Protein AF-A0A2D4NUT7-F1 (afdb_monomer_lite)

Organism: Micrurus surinamensis (NCBI:txid129470)

pLDDT: mean 77.81, std 19.9, range [37.41, 97.44]

Sequence (128 aa):
EEEEDETPKRQTKRRAAKNVSYKEDDDFETDSDDLIEMTGEGAEEQQSNSETIEKVLEKRIGKKGAIGASTTVYSMEANGDPCADFDPEKEEGEVQYLVKWKGWSYIHSTWESEDSLQQQKVKGIKKL

Structure (mmCIF, N/CA/C/O backbone):
data_AF-A0A2D4NUT7-F1
#
_entry.id   AF-A0A2D4NUT7-F1
#
loop_
_atom_site.group_PDB
_atom_site.id
_atom_site.type_symbol
_atom_site.label_atom_id
_atom_site.label_alt_id
_atom_site.label_comp_id
_atom_site.label_asym_id
_atom_site.label_entity_id
_atom_site.label_seq_id
_atom_site.pdbx_PDB_ins_code
_atom_site.Cartn_x
_atom_site.Cartn_y
_atom_site.Cartn_z
_atom_site.occupancy
_atom_site.B_iso_or_equiv
_atom_site.auth_seq_id
_atom_site.auth_comp_id
_atom_site.auth_asym_id
_atom_site.auth_atom_id
_atom_site.pdbx_PDB_model_num
ATOM 1 N N . GLU A 1 1 ? -32.733 -41.550 -77.179 1.00 37.41 1 GLU A N 1
ATOM 2 C CA . GLU A 1 1 ? -32.144 -41.892 -75.871 1.00 37.41 1 GLU A CA 1
ATOM 3 C C . GLU A 1 1 ? -32.120 -40.603 -75.031 1.00 37.41 1 GLU A C 1
ATOM 5 O O . GLU A 1 1 ? -31.134 -39.879 -75.090 1.00 37.41 1 GLU A O 1
ATOM 10 N N . GLU A 1 2 ? -33.230 -40.087 -74.469 1.00 42.22 2 GLU A N 1
ATOM 11 C CA . GLU A 1 2 ? -34.384 -40.698 -73.733 1.00 42.22 2 GLU A CA 1
ATOM 12 C C . GLU A 1 2 ? -33.977 -41.140 -72.307 1.00 42.22 2 GLU A C 1
ATOM 14 O O . GLU A 1 2 ? -32.926 -41.763 -72.179 1.00 42.22 2 GLU A O 1
ATOM 19 N N . GLU A 1 3 ? -34.678 -40.843 -71.195 1.00 48.66 3 GLU A N 1
ATOM 20 C CA . GLU A 1 3 ? -35.947 -40.108 -70.881 1.00 48.66 3 GLU A CA 1
ATOM 21 C C . GLU A 1 3 ? -35.673 -39.110 -69.703 1.00 48.66 3 GLU A C 1
ATOM 23 O O . GLU A 1 3 ? -34.600 -39.182 -69.106 1.00 48.66 3 GLU A O 1
ATOM 28 N N . GLU A 1 4 ? -36.404 -38.021 -69.403 1.00 52.09 4 GLU A N 1
ATOM 29 C CA . GLU A 1 4 ? -37.810 -37.805 -68.950 1.00 52.09 4 GLU A CA 1
ATOM 30 C C . GLU A 1 4 ? -38.206 -38.500 -67.615 1.00 52.09 4 GLU A C 1
ATOM 32 O O . GLU A 1 4 ? -37.972 -39.695 -67.464 1.00 52.09 4 GLU A O 1
ATOM 37 N N . ASP A 1 5 ? -38.813 -37.853 -66.593 1.00 50.50 5 ASP A N 1
ATOM 38 C CA . ASP A 1 5 ? -39.069 -36.405 -66.326 1.00 50.50 5 ASP A CA 1
ATOM 39 C C . ASP A 1 5 ? -38.456 -35.928 -64.965 1.00 50.50 5 ASP A C 1
ATOM 41 O O . ASP A 1 5 ? -37.231 -35.880 -64.891 1.00 50.50 5 ASP A O 1
ATOM 45 N N . GLU A 1 6 ? -39.094 -35.553 -63.837 1.00 50.03 6 GLU A N 1
ATOM 46 C CA . GLU A 1 6 ? -40.495 -35.481 -63.356 1.00 50.03 6 GLU A CA 1
ATOM 47 C C . GLU A 1 6 ? -40.777 -34.124 -62.652 1.00 50.03 6 GLU A C 1
ATOM 49 O O . GLU A 1 6 ? -39.906 -33.268 -62.471 1.00 50.03 6 GLU A O 1
ATOM 54 N N . THR A 1 7 ? -42.032 -33.914 -62.264 1.00 47.78 7 THR A N 1
ATOM 55 C CA . THR A 1 7 ? -42.674 -32.644 -61.889 1.00 47.78 7 THR A CA 1
ATOM 56 C C . THR A 1 7 ? -42.709 -32.431 -60.339 1.00 47.78 7 THR A C 1
ATOM 58 O O . THR A 1 7 ? -42.110 -33.232 -59.623 1.00 47.78 7 THR A O 1
ATOM 61 N N . PRO A 1 8 ? -43.348 -31.384 -59.731 1.00 50.47 8 PRO A N 1
ATOM 62 C CA . PRO A 1 8 ? -44.190 -30.333 -60.308 1.00 50.47 8 PRO A CA 1
ATOM 63 C C . PRO A 1 8 ? -43.958 -28.860 -59.898 1.00 50.47 8 PRO A C 1
ATOM 65 O O . PRO A 1 8 ? -43.379 -28.481 -58.885 1.00 50.47 8 PRO A O 1
ATOM 68 N N . LYS A 1 9 ? -44.562 -28.008 -60.737 1.00 52.84 9 LYS A N 1
ATOM 69 C CA . LYS A 1 9 ? -44.695 -26.542 -60.658 1.00 52.84 9 LYS A CA 1
ATOM 70 C C . LYS A 1 9 ? -45.260 -26.038 -59.312 1.00 52.84 9 LYS A C 1
ATOM 72 O O . LYS A 1 9 ? -46.245 -26.604 -58.845 1.00 52.84 9 LYS A O 1
ATOM 77 N N . ARG A 1 10 ? -44.862 -24.821 -58.874 1.00 50.06 10 ARG A N 1
ATOM 78 C CA . ARG A 1 10 ? -45.813 -23.677 -58.717 1.00 50.06 10 ARG A CA 1
ATOM 79 C C . ARG A 1 10 ? -45.215 -22.283 -58.412 1.00 50.06 10 ARG A C 1
ATOM 81 O O . ARG A 1 10 ? -44.664 -22.026 -57.354 1.00 50.06 10 ARG A O 1
ATOM 88 N N . GLN A 1 11 ? -45.585 -21.347 -59.293 1.00 49.16 11 GLN A N 1
ATOM 89 C CA . GLN A 1 11 ? -46.176 -20.029 -58.988 1.00 49.16 11 GLN A CA 1
ATOM 90 C C . GLN A 1 11 ? -45.319 -18.929 -58.312 1.00 49.16 11 GLN A C 1
ATOM 92 O O . GLN A 1 11 ? -45.265 -18.781 -57.095 1.00 49.16 11 GLN A O 1
ATOM 97 N N . THR A 1 12 ? -44.798 -18.025 -59.146 1.00 50.47 12 THR A N 1
ATOM 98 C CA . THR A 1 12 ? -44.225 -16.725 -58.760 1.00 50.47 12 THR A CA 1
ATOM 99 C C . THR A 1 12 ? -45.264 -15.761 -58.165 1.00 50.47 12 THR A C 1
ATOM 101 O O . THR A 1 12 ? -46.401 -15.687 -58.635 1.00 50.47 12 THR A O 1
ATOM 104 N N . LYS A 1 13 ? -44.857 -14.931 -57.188 1.00 56.06 13 LYS A N 1
ATOM 105 C CA . LYS A 1 13 ? -45.571 -13.696 -56.799 1.0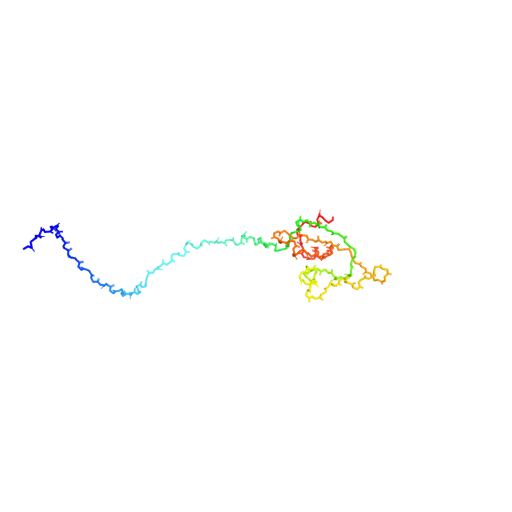0 56.06 13 LYS A CA 1
ATOM 106 C C . LYS A 1 13 ? -44.591 -12.568 -56.462 1.00 56.06 13 LYS A C 1
ATOM 108 O O . LYS A 1 13 ? -43.927 -12.598 -55.433 1.00 56.06 13 LYS A O 1
ATOM 113 N N . ARG A 1 14 ? -44.536 -11.546 -57.325 1.00 57.94 14 ARG A N 1
ATOM 114 C CA . ARG A 1 14 ? -43.838 -10.274 -57.061 1.00 57.94 14 ARG A CA 1
ATOM 115 C C . ARG A 1 14 ? -44.523 -9.516 -55.917 1.00 57.94 14 ARG A C 1
ATOM 117 O O . ARG A 1 14 ? -45.753 -9.486 -55.871 1.00 57.94 14 ARG A O 1
ATOM 124 N N . ARG A 1 15 ? -43.754 -8.780 -55.111 1.00 56.72 15 ARG A N 1
ATOM 125 C CA . ARG A 1 15 ? -44.207 -7.547 -54.441 1.00 56.72 15 ARG A CA 1
ATOM 126 C C . ARG A 1 15 ? -43.116 -6.485 -54.588 1.00 56.72 15 ARG A C 1
ATOM 128 O O . ARG A 1 15 ? -41.938 -6.810 -54.501 1.00 56.72 15 ARG A O 1
ATOM 135 N N . ALA A 1 16 ? -43.517 -5.260 -54.916 1.00 54.66 16 ALA A N 1
ATOM 136 C CA . ALA A 1 16 ? -42.599 -4.151 -55.165 1.00 54.66 16 ALA A CA 1
ATOM 137 C C . ALA A 1 16 ? -42.138 -3.504 -53.850 1.00 54.66 16 ALA A C 1
ATOM 139 O O . ALA A 1 16 ? -42.834 -3.597 -52.837 1.00 54.66 16 ALA A O 1
ATOM 140 N N . ALA A 1 17 ? -40.993 -2.820 -53.883 1.00 53.00 17 ALA A N 1
ATOM 141 C CA . ALA A 1 17 ? -40.562 -1.968 -52.781 1.00 53.00 17 ALA A CA 1
ATOM 142 C C . ALA A 1 17 ? -41.583 -0.838 -52.557 1.00 53.00 17 ALA A C 1
ATOM 144 O O . ALA A 1 17 ? -42.044 -0.211 -53.512 1.00 53.00 17 ALA A O 1
ATOM 145 N N . LYS A 1 18 ? -41.940 -0.587 -51.294 1.00 56.00 18 LYS A N 1
ATOM 146 C CA . LYS A 1 18 ? -42.791 0.537 -50.892 1.00 56.00 18 LYS A CA 1
ATOM 147 C C . LYS A 1 18 ? -41.900 1.612 -50.280 1.00 56.00 18 LYS A C 1
ATOM 149 O O . LYS A 1 18 ? -41.418 1.435 -49.166 1.00 56.00 18 LYS A O 1
ATOM 154 N N . ASN A 1 19 ? -41.705 2.717 -50.996 1.00 56.91 19 ASN A N 1
ATOM 155 C CA . ASN A 1 19 ? -40.996 3.876 -50.460 1.00 56.91 19 ASN A CA 1
ATOM 156 C C . ASN A 1 19 ? -41.756 4.405 -49.232 1.00 56.91 19 ASN A C 1
ATOM 158 O O . ASN A 1 19 ? -42.968 4.624 -49.298 1.00 56.91 19 ASN A O 1
ATOM 162 N N . VAL A 1 20 ? -41.047 4.603 -48.122 1.00 63.97 20 VAL A N 1
ATOM 163 C CA . VAL A 1 20 ? -41.599 5.227 -46.915 1.00 63.97 20 VAL A CA 1
ATOM 164 C C . VAL A 1 20 ? -41.347 6.726 -47.013 1.00 63.97 20 VAL A C 1
ATOM 166 O O . VAL A 1 20 ? -40.202 7.162 -47.061 1.00 63.97 20 VAL A O 1
ATOM 169 N N . SER A 1 21 ? -42.424 7.506 -47.066 1.00 63.81 21 SER A N 1
ATOM 170 C CA . SER A 1 21 ? -42.383 8.952 -46.858 1.00 63.81 21 SER A CA 1
ATOM 171 C C . SER A 1 21 ? -42.854 9.201 -45.439 1.00 63.81 21 SER A C 1
ATOM 173 O O . SER A 1 21 ? -44.011 8.917 -45.131 1.00 63.81 21 SER A O 1
ATOM 175 N N . TYR A 1 22 ? -41.981 9.747 -44.602 1.00 53.66 22 TYR A N 1
ATOM 176 C CA . TYR A 1 22 ? -42.415 10.351 -43.352 1.00 53.66 22 TYR A CA 1
ATOM 177 C C . TYR A 1 22 ? -43.186 11.631 -43.689 1.00 53.66 22 TYR A C 1
ATOM 179 O O . TYR A 1 22 ? -42.750 12.431 -44.519 1.00 53.66 22 TYR A O 1
ATOM 187 N N . LYS A 1 23 ? -44.372 1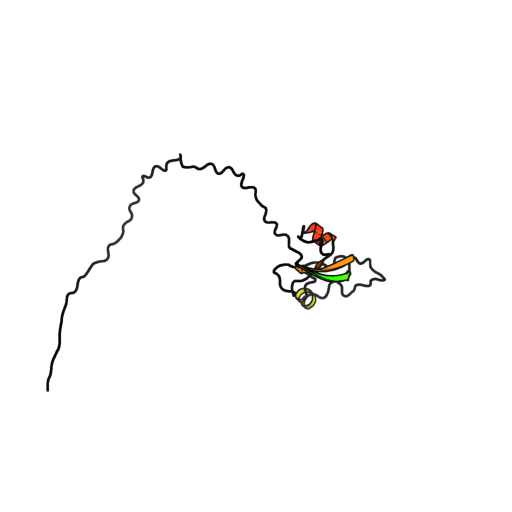1.767 -43.102 1.00 57.88 23 LYS A N 1
ATOM 188 C CA . LYS A 1 23 ? -44.894 13.063 -42.686 1.00 57.88 23 LYS A CA 1
ATOM 189 C C . LYS A 1 23 ? -44.730 13.096 -41.179 1.00 57.88 23 LYS A C 1
ATOM 191 O O . LYS A 1 23 ? -45.005 12.095 -40.520 1.00 57.88 23 LYS A O 1
ATOM 196 N N . GLU A 1 24 ? -44.240 14.214 -40.683 1.00 57.28 24 GLU A N 1
ATOM 197 C CA . GLU A 1 24 ? -44.383 14.578 -39.285 1.00 57.28 24 GLU A CA 1
ATOM 198 C C . GLU A 1 24 ? -45.758 15.243 -39.191 1.00 57.28 24 GLU A C 1
ATOM 200 O O . GLU A 1 24 ? -45.952 16.347 -39.698 1.00 57.28 24 GLU A O 1
ATOM 205 N N . ASP A 1 25 ? -46.731 14.505 -38.661 1.00 56.91 25 ASP A N 1
ATOM 206 C CA . ASP A 1 25 ? -48.015 15.053 -38.234 1.00 56.91 25 ASP A CA 1
ATOM 207 C C . ASP A 1 25 ? -47.874 15.319 -36.726 1.00 56.91 25 ASP A C 1
ATOM 209 O O . ASP A 1 25 ? -47.720 14.393 -35.928 1.00 56.91 25 ASP A O 1
ATOM 213 N N . ASP A 1 26 ? -47.799 16.605 -36.387 1.00 58.44 26 ASP A N 1
ATOM 214 C CA . ASP A 1 26 ? -47.426 17.148 -35.079 1.00 58.44 26 ASP A CA 1
ATOM 215 C C . ASP A 1 26 ? -48.666 17.290 -34.187 1.00 58.44 26 ASP A C 1
ATOM 217 O O . ASP A 1 26 ? -49.377 18.288 -34.276 1.00 58.44 26 ASP A O 1
ATOM 221 N N . ASP A 1 27 ? -48.959 16.267 -33.377 1.00 58.62 27 ASP A N 1
ATOM 222 C CA . ASP A 1 27 ? -49.884 16.387 -32.241 1.00 58.62 27 ASP A CA 1
ATOM 223 C C . ASP A 1 27 ? -49.670 15.244 -31.224 1.00 58.62 27 ASP A C 1
ATOM 225 O O . ASP A 1 27 ? -50.132 14.112 -31.404 1.00 58.62 27 ASP A O 1
ATOM 229 N N . PHE A 1 28 ? -48.930 15.521 -30.147 1.00 51.97 28 PHE A N 1
ATOM 230 C CA . PHE A 1 28 ? -48.899 14.669 -28.955 1.00 51.97 28 PHE A CA 1
ATOM 231 C C . PHE A 1 28 ? -48.864 15.549 -27.704 1.00 51.97 28 PHE A C 1
ATOM 233 O O . PHE A 1 28 ? -47.795 15.861 -27.168 1.00 51.97 28 PHE A O 1
ATOM 240 N N . GLU A 1 29 ? -50.055 15.954 -27.251 1.00 59.62 29 GLU A N 1
ATOM 241 C CA . GLU A 1 29 ? -50.272 16.545 -25.928 1.00 59.62 29 GLU A CA 1
ATOM 242 C C . GLU A 1 29 ? -49.661 15.619 -24.865 1.00 59.62 29 GLU A C 1
ATOM 244 O O . GLU A 1 29 ? -50.220 14.587 -24.495 1.00 59.62 29 GLU A O 1
ATOM 249 N N . THR A 1 30 ? -48.452 15.962 -24.422 1.00 59.22 30 THR A N 1
ATOM 250 C CA . THR A 1 30 ? -47.712 15.173 -23.440 1.00 59.22 30 THR A CA 1
ATOM 251 C C . THR A 1 30 ? -48.228 15.569 -22.068 1.00 59.22 30 THR A C 1
ATOM 253 O O . THR A 1 30 ? -47.864 16.629 -21.560 1.00 59.22 30 THR A O 1
ATOM 256 N N . ASP A 1 31 ? -49.116 14.744 -21.515 1.00 50.50 31 ASP A N 1
ATOM 257 C CA . ASP A 1 31 ? -49.743 14.984 -20.218 1.00 50.50 31 ASP A CA 1
ATOM 258 C C . ASP A 1 31 ? -48.675 15.197 -19.134 1.00 50.50 31 ASP A C 1
ATOM 260 O O . ASP A 1 31 ? -47.835 14.332 -18.872 1.00 50.50 31 ASP A O 1
ATOM 264 N N . SER A 1 32 ? -48.680 16.387 -18.535 1.00 58.34 32 SER A N 1
ATOM 265 C CA . SER A 1 32 ? -47.684 16.799 -17.548 1.00 58.34 32 SER A CA 1
ATOM 266 C C . SER A 1 32 ? -47.932 16.224 -16.149 1.00 58.34 32 SER A C 1
ATOM 268 O O . SER A 1 32 ? -47.103 16.445 -15.269 1.00 58.34 32 SER A O 1
ATOM 270 N N . ASP A 1 33 ? -49.044 15.513 -15.930 1.00 61.34 33 ASP A N 1
ATOM 271 C CA . ASP A 1 33 ? -49.410 14.947 -14.621 1.00 61.34 33 ASP A CA 1
ATOM 272 C C . ASP A 1 33 ? -48.601 13.677 -14.261 1.00 61.34 33 ASP A C 1
ATOM 274 O O . ASP A 1 33 ? -48.484 13.336 -13.087 1.00 61.34 33 ASP A O 1
ATOM 278 N N . ASP A 1 34 ? -47.948 13.019 -15.236 1.00 58.66 34 ASP A N 1
ATOM 279 C CA . ASP A 1 34 ? -47.023 11.883 -15.004 1.00 58.66 34 ASP A CA 1
ATOM 280 C C . ASP A 1 34 ? -45.567 12.337 -14.728 1.00 58.66 34 ASP A C 1
ATOM 282 O O . ASP A 1 34 ? -44.608 11.562 -14.807 1.00 58.66 34 ASP A O 1
ATOM 286 N N . LEU A 1 35 ? -45.366 13.618 -14.386 1.00 57.06 35 LEU A N 1
ATOM 287 C CA . LEU A 1 35 ? -44.086 14.129 -13.893 1.00 57.06 35 LEU A CA 1
ATOM 288 C C . LEU A 1 35 ? -43.875 13.697 -12.434 1.00 57.06 35 LEU A C 1
ATOM 290 O O . LEU A 1 35 ? -44.087 14.467 -11.498 1.00 57.06 35 LEU A O 1
ATOM 294 N N . ILE A 1 36 ? -43.422 12.456 -12.244 1.00 58.84 36 ILE A N 1
ATOM 295 C CA . ILE A 1 36 ? -43.026 11.935 -10.930 1.00 58.84 36 ILE A CA 1
ATOM 296 C C . ILE A 1 36 ? -41.999 12.884 -10.295 1.00 58.84 36 ILE A C 1
ATOM 298 O O . ILE A 1 36 ? -40.868 13.001 -10.778 1.00 58.84 36 ILE A O 1
ATOM 302 N N . GLU A 1 37 ? -42.362 13.511 -9.170 1.00 53.59 37 GLU A N 1
ATOM 303 C CA . GLU A 1 37 ? -41.404 14.194 -8.301 1.00 53.59 37 GLU A CA 1
ATOM 304 C C . GLU A 1 37 ? -40.412 13.165 -7.748 1.00 53.59 37 GLU A C 1
ATOM 306 O O . GLU A 1 37 ? -40.625 12.546 -6.703 1.00 53.59 37 GLU A O 1
ATOM 311 N N . MET A 1 38 ? -39.291 12.988 -8.451 1.00 48.34 38 MET A N 1
ATOM 312 C CA . MET A 1 38 ? -38.113 12.334 -7.901 1.00 48.34 38 MET A CA 1
ATOM 313 C C . MET A 1 38 ? -37.533 13.246 -6.818 1.00 48.34 38 MET A C 1
ATOM 315 O O . MET A 1 38 ? -36.606 14.022 -7.052 1.00 48.34 38 MET A O 1
ATOM 319 N N . THR A 1 39 ? -38.098 13.147 -5.615 1.00 48.47 39 THR A N 1
ATOM 320 C CA . THR A 1 39 ? -37.505 13.690 -4.399 1.00 48.47 39 THR A CA 1
ATOM 321 C C . THR A 1 39 ? -36.093 13.127 -4.284 1.00 48.47 39 THR A C 1
ATOM 323 O O . THR A 1 39 ? -35.882 11.937 -4.053 1.00 48.47 39 THR A O 1
ATOM 326 N N . GLY A 1 40 ? -35.107 13.999 -4.514 1.00 49.69 40 GLY A N 1
ATOM 327 C CA . GLY A 1 40 ? -33.682 13.678 -4.623 1.00 49.69 40 GLY A CA 1
ATOM 328 C C . GLY A 1 40 ? -33.017 13.257 -3.311 1.00 49.69 40 GLY A C 1
ATOM 329 O O . GLY A 1 40 ? -31.849 13.556 -3.099 1.00 49.69 40 GLY A O 1
ATOM 330 N N . GLU A 1 41 ? -33.741 12.557 -2.437 1.00 49.44 41 GLU A N 1
ATOM 331 C CA . GLU A 1 41 ? -33.212 11.868 -1.256 1.00 49.44 41 GLU A CA 1
ATOM 332 C C . GLU A 1 41 ? -32.666 10.469 -1.606 1.00 49.44 41 GLU A C 1
ATOM 334 O O . GLU A 1 41 ? -32.353 9.654 -0.738 1.00 49.44 41 GLU A O 1
ATOM 339 N N . GLY A 1 42 ? -32.433 10.228 -2.901 1.00 40.84 42 GLY A N 1
ATOM 340 C CA . GLY A 1 42 ? -31.291 9.439 -3.344 1.00 40.84 42 GLY A CA 1
ATOM 341 C C . GLY A 1 42 ? -30.006 10.124 -2.888 1.00 40.84 42 GLY A C 1
ATOM 342 O O . GLY A 1 42 ? -29.335 10.779 -3.682 1.00 40.84 42 GLY A O 1
ATOM 343 N N . ALA A 1 43 ? -29.689 9.985 -1.599 1.00 48.03 43 ALA A N 1
ATOM 344 C CA . ALA A 1 43 ? -28.405 10.377 -1.057 1.00 48.03 43 ALA A CA 1
ATOM 345 C C . ALA A 1 43 ? -27.327 9.745 -1.937 1.00 48.03 43 ALA A C 1
ATOM 347 O O . ALA A 1 43 ? -27.334 8.529 -2.145 1.00 48.03 43 ALA A O 1
ATOM 348 N N . GLU A 1 44 ? -26.416 10.565 -2.460 1.00 45.91 44 GLU A N 1
ATOM 349 C CA . GLU A 1 44 ? -25.232 10.046 -3.121 1.00 45.91 44 GLU A CA 1
ATOM 350 C C . GLU A 1 44 ? -24.449 9.240 -2.080 1.00 45.91 44 GLU A C 1
ATOM 352 O O . GLU A 1 44 ? -23.650 9.783 -1.311 1.00 45.91 44 GLU A O 1
ATOM 357 N N . GLU A 1 45 ? -24.653 7.919 -2.071 1.00 49.50 45 GLU A N 1
ATOM 358 C CA . GLU A 1 45 ? -23.615 6.987 -1.671 1.00 49.50 45 GLU A CA 1
ATOM 359 C C . GLU A 1 45 ? -22.450 7.244 -2.620 1.00 49.50 45 GLU A C 1
ATOM 361 O O . GLU A 1 45 ? -22.310 6.608 -3.666 1.00 49.50 45 GLU A O 1
ATOM 366 N N . GLN A 1 46 ? -21.621 8.223 -2.250 1.00 49.97 46 GLN A N 1
ATOM 367 C CA . GLN A 1 46 ? -20.308 8.438 -2.814 1.00 49.97 46 GLN A CA 1
ATOM 368 C C . GLN A 1 46 ? -19.605 7.096 -2.685 1.00 49.97 46 GLN A C 1
ATOM 370 O O . GLN A 1 46 ? -19.143 6.738 -1.595 1.00 49.97 46 GLN A O 1
ATOM 375 N N . GLN A 1 47 ? -19.598 6.325 -3.778 1.00 48.22 47 GLN A N 1
ATOM 376 C CA . GLN A 1 47 ? -18.981 5.011 -3.841 1.00 48.22 47 GLN A CA 1
ATOM 377 C C . GLN A 1 47 ? -17.494 5.241 -3.669 1.00 48.22 47 GLN A C 1
ATOM 379 O O . GLN A 1 47 ? -16.763 5.477 -4.628 1.00 48.22 47 GLN A O 1
ATOM 384 N N . SER A 1 48 ? -17.090 5.279 -2.400 1.00 52.19 48 SER A N 1
ATOM 385 C CA . SER A 1 48 ? -15.794 5.764 -1.971 1.00 52.19 48 SER A CA 1
ATOM 386 C C . SER A 1 48 ? -14.763 4.885 -2.643 1.00 52.19 48 SER A C 1
ATOM 388 O O . SER A 1 48 ? -14.563 3.739 -2.249 1.00 52.19 48 SER A O 1
ATOM 390 N N . ASN A 1 49 ? -14.146 5.411 -3.697 1.00 62.84 49 ASN A N 1
ATOM 391 C CA . ASN A 1 49 ? -13.236 4.642 -4.534 1.00 62.84 49 ASN A CA 1
ATOM 392 C C . ASN A 1 49 ? -11.928 4.323 -3.792 1.00 62.84 49 ASN A C 1
ATOM 394 O O . ASN A 1 49 ? -11.088 3.620 -4.332 1.00 62.84 49 ASN A O 1
ATOM 398 N N . SER A 1 50 ? -11.811 4.778 -2.532 1.00 79.94 50 SER A N 1
ATOM 399 C CA . SER A 1 50 ? -10.731 4.427 -1.628 1.00 79.94 50 SER A CA 1
ATOM 400 C C . SER A 1 50 ? -10.529 2.920 -1.566 1.00 79.94 50 SER A C 1
ATOM 402 O O . SER A 1 50 ? -11.437 2.117 -1.291 1.00 79.94 50 SER A O 1
ATOM 404 N N . GLU A 1 51 ? -9.285 2.573 -1.844 1.00 92.69 51 GLU A N 1
ATOM 405 C CA . GLU A 1 51 ? -8.775 1.236 -1.990 1.00 92.69 51 GLU A CA 1
ATOM 406 C C . GLU A 1 51 ? -8.981 0.446 -0.694 1.00 92.69 51 GLU A C 1
ATOM 408 O O . GLU A 1 51 ? -9.225 0.974 0.395 1.00 92.69 51 GLU A O 1
ATOM 413 N N . THR A 1 52 ? -8.938 -0.878 -0.800 1.00 94.56 52 THR A N 1
ATOM 414 C CA . THR A 1 52 ? -9.129 -1.760 0.353 1.00 94.56 52 THR A CA 1
ATOM 415 C C . THR A 1 52 ? -7.889 -2.612 0.549 1.00 94.56 52 THR A C 1
ATOM 417 O O . THR A 1 52 ? -7.481 -3.327 -0.365 1.00 94.56 52 THR A O 1
ATOM 420 N N . ILE A 1 53 ? -7.330 -2.587 1.758 1.00 95.94 53 ILE A N 1
ATOM 421 C CA . ILE A 1 53 ? -6.249 -3.480 2.172 1.00 95.94 53 ILE A CA 1
ATOM 422 C C . ILE A 1 53 ? -6.806 -4.908 2.168 1.00 95.94 53 ILE A C 1
ATOM 424 O O . ILE A 1 53 ? -7.674 -5.261 2.974 1.00 95.94 53 ILE A O 1
ATOM 428 N N . GLU A 1 54 ? -6.322 -5.755 1.263 1.00 95.69 54 GLU A N 1
ATOM 429 C CA . GLU A 1 54 ? -6.636 -7.185 1.253 1.00 95.69 54 GLU A CA 1
ATOM 430 C C . GLU A 1 54 ? -5.858 -7.867 2.379 1.00 95.69 54 GLU A C 1
ATOM 432 O O . GLU A 1 54 ? -6.456 -8.496 3.259 1.00 95.69 54 GLU A O 1
ATOM 437 N N . LYS A 1 55 ? -4.539 -7.647 2.393 1.00 95.56 55 LYS A N 1
ATOM 438 C CA . LYS A 1 55 ? -3.575 -8.212 3.337 1.00 95.56 55 LYS A CA 1
ATOM 439 C C . LYS A 1 55 ? -2.332 -7.309 3.417 1.00 95.56 55 LYS A C 1
ATOM 441 O O . LYS A 1 55 ? -1.950 -6.710 2.417 1.00 95.56 55 LYS A O 1
ATOM 446 N N . VAL A 1 56 ? -1.676 -7.256 4.574 1.00 96.75 56 VAL A N 1
ATOM 447 C CA . VAL A 1 56 ? -0.296 -6.753 4.694 1.00 96.75 56 VAL A CA 1
ATOM 448 C C . VAL A 1 56 ? 0.664 -7.918 4.450 1.00 96.75 56 VAL A C 1
ATOM 450 O O . VAL A 1 56 ? 0.510 -8.987 5.047 1.00 96.75 56 VAL A O 1
ATOM 453 N N . LEU A 1 57 ? 1.607 -7.747 3.525 1.00 96.00 57 LEU A N 1
ATOM 454 C CA . LEU A 1 57 ? 2.569 -8.786 3.148 1.00 96.00 57 LEU A CA 1
ATOM 455 C C . LEU A 1 57 ? 3.829 -8.740 4.014 1.00 96.00 57 LEU A C 1
ATOM 457 O O . LEU A 1 57 ? 4.299 -9.785 4.452 1.00 96.00 57 LEU A O 1
ATOM 461 N N . GLU A 1 58 ? 4.343 -7.536 4.263 1.00 96.19 58 GLU A N 1
ATOM 462 C CA . GLU A 1 58 ? 5.623 -7.287 4.927 1.00 96.19 58 GLU A CA 1
ATOM 463 C C . GLU A 1 58 ? 5.617 -5.903 5.606 1.00 96.19 58 GLU A C 1
ATOM 465 O O . GLU A 1 58 ? 4.740 -5.077 5.341 1.00 96.19 58 GLU A O 1
ATOM 470 N N . LYS A 1 59 ? 6.585 -5.651 6.493 1.00 95.31 59 LYS A N 1
ATOM 471 C CA . LYS A 1 59 ? 6.765 -4.396 7.233 1.00 95.31 59 LYS A CA 1
ATOM 472 C C . LYS A 1 59 ? 8.254 -4.048 7.298 1.00 95.31 59 LYS A C 1
ATOM 474 O O . LYS A 1 59 ? 9.043 -4.888 7.724 1.00 95.31 59 LYS A O 1
ATOM 479 N N . ARG A 1 60 ? 8.626 -2.822 6.920 1.00 93.62 60 ARG A N 1
ATOM 480 C CA . ARG A 1 60 ? 10.006 -2.302 6.965 1.00 93.62 60 ARG A CA 1
ATOM 481 C C . ARG A 1 60 ? 10.066 -0.933 7.645 1.00 93.62 60 ARG A C 1
ATOM 483 O O . ARG A 1 60 ? 9.040 -0.289 7.863 1.00 93.62 60 ARG A O 1
ATOM 490 N N . ILE A 1 61 ? 11.278 -0.482 7.949 1.00 93.75 61 ILE A N 1
ATOM 491 C CA . ILE A 1 61 ? 11.577 0.946 8.109 1.00 93.75 61 ILE A CA 1
ATOM 492 C C . ILE A 1 61 ? 12.262 1.371 6.809 1.00 93.75 61 ILE A C 1
ATOM 494 O O . ILE A 1 61 ? 13.179 0.683 6.364 1.00 93.75 61 ILE A O 1
ATOM 498 N N . GLY A 1 62 ? 11.781 2.439 6.178 1.00 93.00 62 GLY A N 1
ATOM 499 C CA . GLY A 1 62 ? 12.271 2.905 4.878 1.00 93.00 62 GLY A CA 1
ATOM 500 C C . GLY A 1 62 ? 12.417 4.422 4.817 1.00 93.00 62 GLY A C 1
ATOM 501 O O . GLY A 1 62 ? 11.988 5.131 5.730 1.00 93.00 62 GLY A O 1
ATOM 502 N N . LYS A 1 63 ? 13.015 4.927 3.732 1.00 93.50 63 LYS A N 1
ATOM 503 C CA . LYS A 1 63 ? 13.195 6.368 3.506 1.00 93.50 63 LYS A CA 1
ATOM 504 C C . LYS A 1 63 ? 11.841 7.079 3.516 1.00 93.50 63 LYS A C 1
ATOM 506 O O . LYS A 1 63 ? 10.927 6.664 2.808 1.00 93.50 63 LYS A O 1
ATOM 511 N N . LYS A 1 64 ? 11.727 8.168 4.274 1.00 91.69 64 LYS A N 1
ATOM 512 C CA . LYS A 1 64 ? 10.497 8.962 4.386 1.00 91.69 64 LYS A CA 1
ATOM 513 C C . LYS A 1 64 ? 10.028 9.457 3.010 1.00 91.69 64 LYS A C 1
ATOM 515 O O . LYS A 1 64 ? 10.765 10.169 2.330 1.00 91.69 64 LYS A O 1
ATOM 520 N N . GLY A 1 65 ? 8.823 9.066 2.597 1.00 90.06 65 GLY A N 1
ATOM 521 C CA . GLY A 1 65 ? 8.268 9.353 1.270 1.00 90.06 65 GLY A CA 1
ATOM 522 C C . GLY A 1 65 ? 8.577 8.308 0.187 1.00 90.06 65 GLY A C 1
ATOM 523 O O . GLY A 1 65 ? 8.076 8.443 -0.928 1.00 90.06 65 GLY A O 1
ATOM 524 N N . ALA A 1 66 ? 9.339 7.246 0.480 1.00 93.44 66 ALA A N 1
ATOM 525 C CA . ALA A 1 66 ? 9.518 6.097 -0.416 1.00 93.44 66 ALA A CA 1
ATOM 526 C C . ALA A 1 66 ? 8.321 5.129 -0.311 1.00 93.44 66 ALA A C 1
ATOM 528 O O . ALA A 1 66 ? 8.473 3.972 0.090 1.00 93.44 66 ALA A O 1
ATOM 529 N N . ILE A 1 67 ? 7.137 5.649 -0.648 1.00 95.12 67 ILE A N 1
ATOM 530 C CA . ILE A 1 67 ? 5.816 5.008 -0.572 1.00 95.12 67 ILE A CA 1
ATOM 531 C C . ILE A 1 67 ? 4.985 5.286 -1.839 1.00 95.12 67 ILE A C 1
ATOM 533 O O . ILE A 1 67 ? 5.349 6.131 -2.659 1.00 95.12 67 ILE A O 1
ATOM 537 N N . GLY A 1 68 ? 3.849 4.605 -1.997 1.00 94.81 68 GLY A N 1
ATOM 538 C CA . GLY A 1 68 ? 2.922 4.819 -3.110 1.00 94.81 68 GLY A CA 1
ATOM 539 C C . GLY A 1 68 ? 3.335 4.111 -4.402 1.00 94.81 68 GLY A C 1
ATOM 540 O O . GLY A 1 68 ? 4.199 3.233 -4.414 1.00 94.81 68 GLY A O 1
ATOM 541 N N . ALA A 1 69 ? 2.714 4.489 -5.524 1.00 94.56 69 ALA A N 1
ATOM 542 C CA . ALA A 1 69 ? 2.824 3.783 -6.809 1.00 94.56 69 ALA A CA 1
ATOM 543 C C . ALA A 1 69 ? 4.262 3.622 -7.356 1.00 94.56 69 ALA A C 1
ATOM 545 O O . ALA A 1 69 ? 4.548 2.632 -8.032 1.00 94.56 69 ALA A O 1
ATOM 546 N N . SER A 1 70 ? 5.177 4.539 -7.023 1.00 94.62 70 SER A N 1
ATOM 547 C CA . SER A 1 70 ? 6.614 4.456 -7.344 1.00 94.62 70 SER A CA 1
ATOM 548 C C . SER A 1 70 ? 7.304 3.224 -6.746 1.00 94.62 70 SER A C 1
ATOM 550 O O . SER A 1 70 ? 8.340 2.798 -7.246 1.00 94.62 70 SER A O 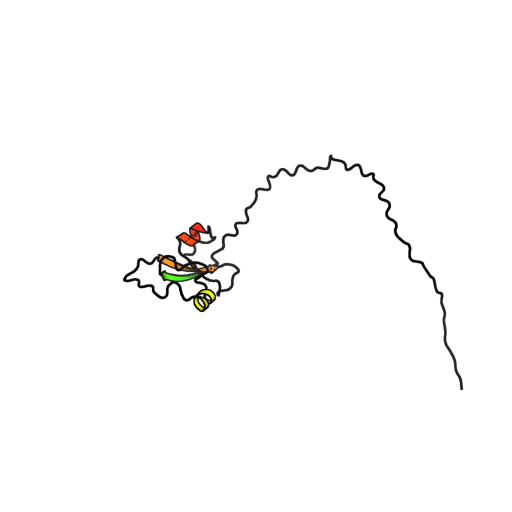1
ATOM 552 N N . THR A 1 71 ? 6.719 2.632 -5.703 1.00 95.81 71 THR A N 1
ATOM 553 C CA . THR A 1 71 ? 7.220 1.438 -5.008 1.00 95.81 71 THR A CA 1
ATOM 554 C C . THR A 1 71 ? 6.618 0.125 -5.514 1.00 95.81 71 THR A C 1
ATOM 556 O O . THR A 1 71 ? 6.859 -0.930 -4.930 1.00 95.81 71 THR A O 1
ATOM 559 N N . THR A 1 72 ? 5.842 0.155 -6.601 1.00 96.12 72 THR A N 1
ATOM 560 C CA . THR A 1 72 ? 5.480 -1.077 -7.319 1.00 96.12 72 THR A CA 1
ATOM 561 C C . THR A 1 72 ? 6.709 -1.669 -8.011 1.00 96.12 72 THR A C 1
ATOM 563 O O . THR A 1 72 ? 7.619 -0.939 -8.407 1.00 96.12 72 THR A O 1
ATOM 566 N N . VAL A 1 73 ? 6.741 -2.995 -8.185 1.00 94.25 73 VAL A N 1
ATOM 567 C CA . VAL A 1 73 ? 7.918 -3.712 -8.722 1.00 94.25 73 VAL A CA 1
ATOM 568 C C . VAL A 1 73 ? 8.353 -3.146 -10.078 1.00 94.25 73 VAL A C 1
ATOM 570 O O . VAL A 1 73 ? 9.515 -2.795 -10.250 1.00 94.25 73 VAL A O 1
ATOM 573 N N . TYR A 1 74 ? 7.405 -2.948 -10.997 1.00 94.56 74 TYR A N 1
ATOM 574 C CA . TYR A 1 74 ? 7.679 -2.411 -12.333 1.00 94.56 74 TYR A CA 1
ATOM 575 C C . TYR A 1 74 ? 8.131 -0.941 -12.325 1.00 94.56 74 TYR A C 1
ATOM 577 O O . TYR A 1 74 ? 8.865 -0.527 -13.221 1.00 94.56 74 TYR A O 1
ATOM 585 N N . SER A 1 75 ? 7.737 -0.144 -11.324 1.00 94.75 75 SER A N 1
ATOM 586 C CA . SER A 1 75 ? 8.281 1.207 -11.142 1.00 94.75 75 SER A CA 1
ATOM 587 C C . SER A 1 75 ? 9.703 1.170 -10.587 1.00 94.75 75 SER A C 1
ATOM 589 O O . SER A 1 75 ? 10.546 1.903 -11.095 1.00 94.75 75 SER A O 1
ATOM 591 N N . MET A 1 76 ? 10.024 0.279 -9.642 1.00 93.00 76 MET A N 1
ATOM 592 C CA . MET A 1 76 ? 11.413 0.108 -9.192 1.00 93.00 76 MET A CA 1
ATOM 593 C C . MET A 1 76 ? 12.329 -0.400 -10.317 1.00 93.00 76 MET A C 1
ATOM 595 O O . MET A 1 76 ? 13.460 0.061 -10.443 1.00 93.00 76 MET A O 1
ATOM 599 N N . GLU A 1 77 ? 11.845 -1.305 -11.172 1.00 92.88 77 GLU A N 1
ATOM 600 C CA . GLU A 1 77 ? 12.589 -1.811 -12.336 1.00 92.88 77 GLU A CA 1
ATOM 601 C C . GLU A 1 77 ? 12.840 -0.728 -13.404 1.00 92.88 77 GLU A C 1
ATOM 603 O O . GLU A 1 77 ? 13.877 -0.752 -14.067 1.00 92.88 77 GLU A O 1
ATOM 608 N N . ALA A 1 78 ? 11.921 0.232 -13.569 1.00 94.31 78 ALA A N 1
ATOM 609 C CA . ALA A 1 78 ? 12.023 1.300 -14.568 1.00 94.31 78 ALA A CA 1
ATOM 610 C C . ALA A 1 78 ? 12.707 2.586 -14.061 1.00 94.31 78 ALA A C 1
ATOM 612 O O . ALA A 1 78 ? 13.294 3.321 -14.858 1.00 94.31 78 ALA A O 1
ATOM 613 N N . ASN A 1 79 ? 12.615 2.883 -12.760 1.00 93.38 79 ASN A N 1
ATOM 614 C CA . ASN A 1 79 ? 13.040 4.154 -12.160 1.00 93.38 79 ASN A CA 1
ATOM 615 C C . ASN A 1 79 ? 14.071 4.009 -11.021 1.00 93.38 79 ASN A C 1
ATOM 617 O O . ASN A 1 79 ? 14.640 5.021 -10.614 1.00 93.38 79 ASN A O 1
ATOM 621 N N . GLY A 1 80 ? 14.330 2.791 -10.534 1.00 91.75 80 GLY A N 1
ATOM 622 C CA . GLY A 1 80 ? 15.086 2.509 -9.306 1.00 91.75 80 GLY A CA 1
ATOM 623 C C . GLY A 1 80 ? 14.188 2.427 -8.062 1.00 91.75 80 GLY A C 1
ATOM 624 O O . GLY A 1 80 ? 13.119 3.034 -8.021 1.00 91.75 80 GLY A O 1
ATOM 625 N N . ASP A 1 81 ? 14.610 1.678 -7.034 1.00 90.44 81 ASP A N 1
ATOM 626 C CA . ASP A 1 81 ? 13.924 1.671 -5.730 1.00 90.44 81 ASP A CA 1
ATOM 627 C C . ASP A 1 81 ? 14.134 3.032 -5.032 1.00 90.44 81 ASP A C 1
ATOM 629 O O . ASP A 1 81 ? 15.280 3.377 -4.727 1.00 90.44 81 ASP A O 1
ATOM 633 N N . PRO A 1 82 ? 13.073 3.807 -4.721 1.00 88.94 82 PRO A N 1
ATOM 634 C CA . PRO A 1 82 ? 13.197 5.082 -4.005 1.00 88.94 82 PRO A CA 1
ATOM 635 C C . PRO A 1 82 ? 13.746 4.945 -2.570 1.00 88.94 82 PRO A C 1
ATOM 637 O O . PRO A 1 82 ? 14.032 5.952 -1.921 1.00 88.94 82 PRO A O 1
ATOM 640 N N . CYS A 1 83 ? 13.895 3.719 -2.062 1.00 88.19 83 CYS A N 1
ATOM 641 C CA . CYS A 1 83 ? 14.509 3.398 -0.778 1.00 88.19 83 CYS A CA 1
ATOM 642 C C . CYS A 1 83 ? 15.964 2.882 -0.889 1.00 88.19 83 CYS A C 1
ATOM 644 O O . CYS A 1 83 ? 16.562 2.583 0.144 1.00 88.19 83 CYS A O 1
ATOM 646 N N . ALA A 1 84 ? 16.555 2.782 -2.090 1.00 87.62 84 ALA A N 1
ATOM 647 C CA . ALA A 1 84 ? 17.874 2.161 -2.293 1.00 87.62 84 ALA A CA 1
ATOM 648 C C . ALA A 1 84 ? 19.019 2.836 -1.510 1.00 87.62 84 ALA A C 1
ATOM 650 O O . ALA A 1 84 ? 19.866 2.148 -0.945 1.00 87.62 84 ALA A O 1
ATOM 651 N N . ASP A 1 85 ? 19.022 4.171 -1.445 1.00 87.19 85 ASP A N 1
ATOM 652 C CA . ASP A 1 85 ? 20.044 4.969 -0.748 1.00 87.19 85 ASP A CA 1
ATOM 653 C C . ASP A 1 85 ? 19.738 5.185 0.752 1.00 87.19 85 ASP A C 1
ATOM 655 O O . ASP A 1 85 ? 20.302 6.085 1.376 1.00 87.19 85 ASP A O 1
ATOM 659 N N . PHE A 1 86 ? 18.787 4.444 1.334 1.00 90.38 86 PHE A N 1
ATOM 660 C CA . PHE A 1 86 ? 18.357 4.648 2.720 1.00 90.38 86 PHE A CA 1
ATOM 661 C C . PHE A 1 86 ? 19.332 4.041 3.732 1.00 90.38 86 PHE A C 1
ATOM 663 O O . PHE A 1 86 ? 19.587 2.836 3.728 1.00 90.38 86 PHE A O 1
ATOM 670 N N . ASP A 1 87 ? 19.801 4.868 4.665 1.00 89.69 87 ASP A N 1
ATOM 671 C CA . ASP A 1 87 ? 20.674 4.450 5.758 1.00 89.69 87 ASP A CA 1
ATOM 672 C C . ASP A 1 87 ? 19.985 4.692 7.117 1.00 89.69 87 ASP A C 1
ATOM 674 O O . ASP A 1 87 ? 19.907 5.841 7.567 1.00 89.69 87 ASP A O 1
ATOM 678 N N . PRO A 1 88 ? 19.486 3.640 7.797 1.00 86.75 88 PRO A N 1
ATOM 679 C CA . PRO A 1 88 ? 18.731 3.779 9.043 1.00 86.75 88 PRO A CA 1
ATOM 680 C C . PRO A 1 88 ? 19.579 4.217 10.249 1.00 86.75 88 PRO A C 1
ATOM 682 O O . PRO A 1 88 ? 19.015 4.479 11.309 1.00 86.75 88 PRO A O 1
ATOM 685 N N . GLU A 1 89 ? 20.910 4.306 10.123 1.00 88.75 89 GLU A N 1
ATOM 686 C CA . GLU A 1 89 ? 21.775 4.907 11.149 1.00 88.75 89 GLU A CA 1
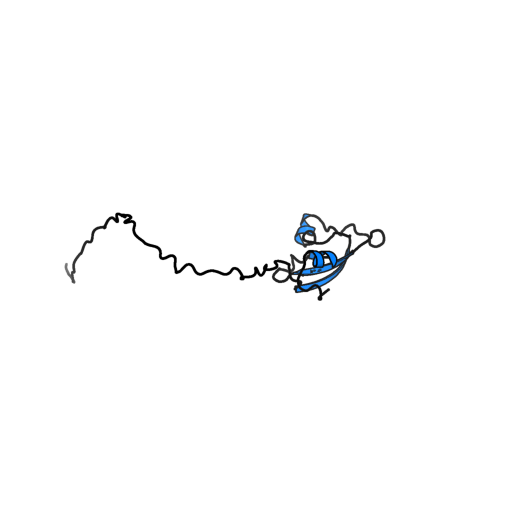ATOM 687 C C . GLU A 1 89 ? 21.995 6.417 10.928 1.00 88.75 89 GLU A C 1
ATOM 689 O O . GLU A 1 89 ? 22.536 7.089 11.809 1.00 88.75 89 GLU A O 1
ATOM 694 N N . LYS A 1 90 ? 21.615 6.959 9.758 1.00 89.06 90 LYS A N 1
ATOM 695 C CA . LYS A 1 90 ? 21.921 8.345 9.342 1.00 89.06 90 LYS A CA 1
ATOM 696 C C . LYS A 1 90 ? 20.696 9.178 8.958 1.00 89.06 90 LYS A C 1
ATOM 698 O O . LYS A 1 90 ? 20.745 10.397 9.104 1.00 89.06 90 LYS A O 1
ATOM 703 N N . GLU A 1 91 ? 19.621 8.557 8.479 1.00 89.81 91 GLU A N 1
ATOM 704 C CA . GLU A 1 91 ? 18.391 9.231 8.044 1.00 89.81 91 GLU A CA 1
ATOM 705 C C . GLU A 1 91 ? 17.181 8.854 8.916 1.00 89.81 91 GLU A C 1
ATOM 707 O O . GLU A 1 91 ? 17.029 7.710 9.344 1.00 89.81 91 GLU A O 1
ATOM 712 N N . GLU A 1 92 ? 16.267 9.807 9.143 1.00 88.69 92 GLU A N 1
ATOM 713 C CA . GLU A 1 92 ? 14.980 9.528 9.794 1.00 88.69 92 GLU A CA 1
ATOM 714 C C . GLU A 1 92 ? 14.067 8.746 8.831 1.00 88.69 92 GLU A C 1
ATOM 716 O O . GLU A 1 92 ? 13.489 9.307 7.896 1.00 88.69 92 GLU A O 1
ATOM 721 N N . GLY A 1 93 ? 13.949 7.437 9.058 1.00 91.69 93 GLY A N 1
ATOM 722 C CA . GLY A 1 93 ? 13.019 6.573 8.333 1.00 91.69 93 GLY A CA 1
ATOM 723 C C . GLY A 1 93 ? 11.590 6.615 8.873 1.00 91.69 93 GLY A C 1
ATOM 724 O O . GLY A 1 93 ? 11.340 7.005 10.012 1.00 91.69 93 GLY A O 1
ATOM 725 N N . GLU A 1 94 ? 10.646 6.139 8.065 1.00 93.88 94 GLU A N 1
ATOM 726 C CA . GLU A 1 94 ? 9.252 5.918 8.461 1.00 93.88 94 GLU A CA 1
ATOM 727 C C . GLU A 1 94 ? 8.905 4.421 8.459 1.00 93.88 94 GLU A C 1
ATOM 729 O O . GLU A 1 94 ? 9.555 3.611 7.791 1.00 93.88 94 GLU A O 1
ATOM 734 N N . VAL A 1 95 ? 7.868 4.038 9.207 1.00 94.94 95 VAL A N 1
ATOM 735 C CA . VAL A 1 95 ? 7.363 2.659 9.213 1.00 94.94 95 VAL A CA 1
ATOM 736 C C . VAL A 1 95 ? 6.482 2.445 7.984 1.00 94.94 95 VAL A C 1
ATOM 738 O O . VAL A 1 95 ? 5.434 3.075 7.850 1.00 94.94 95 VAL A O 1
ATOM 741 N N . GLN A 1 96 ? 6.903 1.531 7.113 1.00 96.00 96 GLN A N 1
ATOM 742 C CA . GLN A 1 96 ? 6.239 1.219 5.850 1.00 96.00 96 GLN A CA 1
ATOM 743 C C . GLN A 1 96 ? 5.726 -0.224 5.849 1.00 96.00 96 GLN A C 1
ATOM 745 O O . GLN A 1 96 ? 6.370 -1.138 6.371 1.00 96.00 96 GLN A O 1
ATOM 750 N N . TYR A 1 97 ? 4.579 -0.437 5.217 1.00 96.62 97 TYR A N 1
ATOM 751 C CA . TYR A 1 97 ? 3.888 -1.718 5.114 1.00 96.62 97 TYR A CA 1
ATOM 752 C C . TYR A 1 97 ? 3.672 -2.059 3.641 1.00 96.62 97 TYR A C 1
ATOM 754 O O . TYR A 1 97 ? 3.182 -1.221 2.888 1.00 96.62 97 TYR A O 1
ATOM 762 N N . LEU A 1 98 ? 4.008 -3.280 3.221 1.00 96.94 98 LEU A N 1
ATOM 763 C CA . LEU A 1 98 ? 3.765 -3.737 1.854 1.00 96.94 98 LEU A CA 1
ATOM 764 C C . LEU A 1 98 ? 2.304 -4.181 1.733 1.00 96.94 98 LEU A C 1
ATOM 766 O O . LEU A 1 98 ? 1.925 -5.272 2.175 1.00 96.94 98 LEU A O 1
ATOM 770 N N . VAL A 1 99 ? 1.467 -3.315 1.171 1.00 97.44 99 VAL A N 1
ATOM 771 C CA . VAL A 1 99 ? 0.019 -3.499 1.085 1.00 97.44 99 VAL A CA 1
ATOM 772 C C . VAL A 1 99 ? -0.345 -4.278 -0.173 1.00 97.44 99 VAL A C 1
ATOM 774 O O . VAL A 1 99 ? -0.177 -3.807 -1.296 1.00 97.44 99 VAL A O 1
ATOM 777 N N . LYS A 1 100 ? -0.938 -5.462 0.010 1.00 97.25 100 LYS A N 1
ATOM 778 C CA . LYS A 1 100 ? -1.670 -6.146 -1.058 1.00 97.25 100 LYS A CA 1
ATOM 779 C C . LYS A 1 100 ? -3.067 -5.537 -1.154 1.00 97.25 100 LYS A C 1
ATOM 781 O O . LYS A 1 100 ? -3.905 -5.731 -0.269 1.00 97.25 100 LYS A O 1
ATOM 786 N N . TRP A 1 101 ? -3.328 -4.829 -2.246 1.00 96.94 101 TRP A N 1
ATOM 787 C CA . TRP A 1 101 ? -4.625 -4.216 -2.528 1.00 96.94 101 TRP A CA 1
ATOM 788 C C . TRP A 1 101 ? -5.676 -5.237 -2.983 1.00 96.94 101 TRP A C 1
ATOM 790 O O . TRP A 1 101 ? -5.370 -6.203 -3.692 1.00 96.94 101 TRP A O 1
ATOM 800 N N . LYS A 1 102 ? -6.932 -5.020 -2.576 1.00 95.44 102 LYS A N 1
ATOM 801 C CA . LYS A 1 102 ? -8.075 -5.889 -2.893 1.00 95.44 102 LYS A CA 1
ATOM 802 C C . LYS A 1 102 ? -8.434 -5.798 -4.371 1.00 95.44 102 LYS A C 1
ATOM 804 O O . LYS A 1 102 ? -8.681 -4.709 -4.874 1.00 95.44 102 LYS A O 1
ATOM 809 N N . GLY A 1 103 ? -8.519 -6.947 -5.039 1.00 95.19 103 GLY A N 1
ATOM 810 C CA . GLY A 1 103 ? -8.886 -7.033 -6.462 1.00 95.19 103 GLY A CA 1
ATOM 811 C C . GLY A 1 103 ? -7.739 -6.759 -7.443 1.00 95.19 103 GLY A C 1
ATOM 812 O O . GLY A 1 103 ? -7.901 -6.998 -8.634 1.00 95.19 103 GLY A O 1
ATOM 813 N N . TRP A 1 104 ? -6.572 -6.338 -6.951 1.00 96.19 104 TRP A N 1
ATOM 814 C CA . TRP A 1 104 ? -5.358 -6.157 -7.747 1.00 96.19 104 TRP A CA 1
ATOM 815 C C . TRP A 1 104 ? -4.442 -7.387 -7.675 1.00 96.19 104 TRP A C 1
ATOM 817 O O . TRP A 1 104 ? -4.482 -8.159 -6.714 1.00 96.19 104 TRP A O 1
ATOM 827 N N . SER A 1 105 ? -3.574 -7.564 -8.671 1.00 97.31 105 SER A N 1
ATOM 828 C CA . SER A 1 105 ? -2.498 -8.568 -8.646 1.00 97.31 105 SER A CA 1
ATOM 829 C C . SER A 1 105 ? -1.336 -8.141 -7.742 1.00 97.31 105 SER A C 1
ATOM 831 O O . SER A 1 105 ? -1.108 -6.952 -7.537 1.00 97.31 105 SER A O 1
ATOM 833 N N . TYR A 1 106 ? -0.553 -9.105 -7.238 1.00 96.62 106 TYR A N 1
ATOM 834 C CA . TYR A 1 106 ? 0.575 -8.851 -6.323 1.00 96.62 106 TYR A CA 1
ATOM 835 C C . TYR A 1 106 ? 1.619 -7.851 -6.853 1.00 96.62 106 TYR A C 1
ATOM 837 O O . TYR A 1 106 ? 2.214 -7.138 -6.052 1.00 96.62 106 TYR A O 1
ATOM 845 N N . ILE A 1 107 ? 1.797 -7.747 -8.174 1.00 96.56 107 ILE A N 1
ATOM 846 C CA . ILE A 1 107 ? 2.721 -6.793 -8.818 1.00 96.56 107 ILE A CA 1
ATOM 847 C C . ILE A 1 107 ? 2.369 -5.313 -8.578 1.00 96.56 107 ILE A C 1
ATOM 849 O O . ILE A 1 107 ? 3.239 -4.461 -8.717 1.00 96.56 107 ILE A O 1
ATOM 853 N N . HIS A 1 108 ? 1.120 -5.014 -8.202 1.00 97.00 108 HIS A N 1
ATOM 854 C CA . HIS A 1 108 ? 0.653 -3.666 -7.855 1.00 97.00 108 HIS A CA 1
ATOM 855 C C . HIS A 1 108 ? 0.658 -3.409 -6.341 1.00 97.00 108 HIS A C 1
ATOM 857 O O . HIS A 1 108 ? 0.088 -2.419 -5.895 1.00 97.00 108 HIS A O 1
ATOM 863 N N . SER A 1 109 ? 1.238 -4.305 -5.533 1.00 97.44 109 SER A N 1
ATOM 864 C CA . SER A 1 109 ? 1.419 -4.037 -4.101 1.00 97.44 109 SER A CA 1
ATOM 865 C C . SER A 1 109 ? 2.389 -2.867 -3.935 1.00 97.44 109 SER A C 1
ATOM 867 O O . SER A 1 109 ? 3.424 -2.836 -4.600 1.00 97.44 109 SER A O 1
ATOM 869 N N . THR A 1 110 ? 2.062 -1.928 -3.054 1.00 97.25 110 THR A N 1
ATOM 870 C CA . THR A 1 110 ? 2.885 -0.747 -2.760 1.00 97.25 110 THR A CA 1
ATOM 871 C C . THR A 1 110 ? 3.335 -0.760 -1.307 1.00 97.25 110 THR A C 1
ATOM 873 O O . THR A 1 110 ? 2.668 -1.324 -0.437 1.00 97.25 110 THR A O 1
ATOM 876 N N . TRP A 1 111 ? 4.483 -0.146 -1.039 1.00 97.25 111 TRP A N 1
ATOM 877 C CA . TRP A 1 111 ? 4.859 0.250 0.309 1.00 97.25 111 TRP A CA 1
ATOM 878 C C . TRP A 1 111 ? 4.076 1.509 0.682 1.00 97.25 111 TRP A C 1
ATOM 880 O O . TRP A 1 111 ? 4.062 2.478 -0.070 1.00 97.25 111 TRP A O 1
ATOM 890 N N . GLU A 1 112 ? 3.420 1.492 1.836 1.00 96.62 112 GLU A N 1
ATOM 891 C CA . GLU A 1 112 ? 2.582 2.590 2.329 1.00 96.62 112 GLU A CA 1
ATOM 892 C C . GLU A 1 112 ? 2.878 2.845 3.812 1.00 96.62 112 GLU A C 1
ATOM 894 O O . GLU A 1 112 ? 3.154 1.908 4.567 1.00 96.62 112 GLU A O 1
ATOM 899 N N . SER A 1 113 ? 2.812 4.101 4.250 1.00 95.69 113 SER A N 1
ATOM 900 C CA . SER A 1 113 ? 2.862 4.470 5.672 1.00 95.69 113 SER A CA 1
ATOM 901 C C . SER A 1 113 ? 1.456 4.501 6.279 1.00 95.69 113 SER A C 1
ATOM 903 O O . SER A 1 113 ? 0.463 4.608 5.553 1.00 95.69 113 SER A O 1
ATOM 905 N N . GLU A 1 114 ? 1.337 4.448 7.609 1.00 93.31 114 GLU A N 1
ATOM 906 C CA . GLU A 1 114 ? 0.020 4.559 8.255 1.00 93.31 114 GLU A CA 1
ATOM 907 C C . GLU A 1 114 ? -0.673 5.888 7.893 1.00 93.31 114 GLU A C 1
ATOM 909 O O . GLU A 1 114 ? -1.851 5.888 7.534 1.00 93.31 114 GLU A O 1
ATOM 914 N N . ASP A 1 115 ? 0.079 6.992 7.862 1.00 93.56 115 ASP A N 1
ATOM 915 C CA . ASP A 1 115 ? -0.384 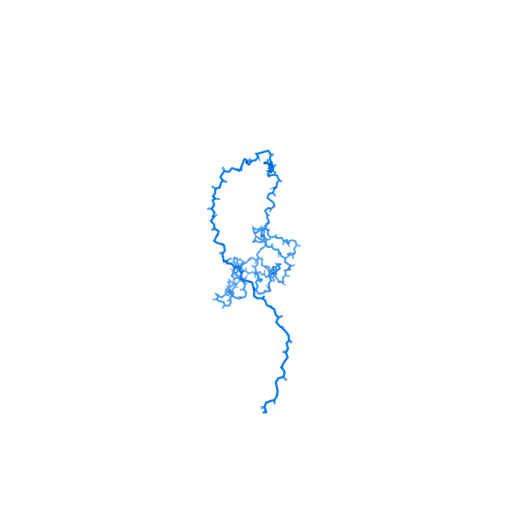8.305 7.409 1.00 93.56 115 ASP A CA 1
ATOM 916 C C . ASP A 1 115 ? -0.948 8.288 5.983 1.00 93.56 115 ASP A C 1
ATOM 918 O O . ASP A 1 115 ? -2.028 8.830 5.752 1.00 93.56 115 ASP A O 1
ATOM 922 N N . SER A 1 116 ? -0.266 7.655 5.020 1.00 93.56 116 SER A N 1
ATOM 923 C CA . SER A 1 116 ? -0.741 7.608 3.626 1.00 93.56 116 SER A CA 1
ATOM 924 C C . SER A 1 116 ? -2.068 6.853 3.487 1.00 93.56 116 SER A C 1
ATOM 926 O O . SER A 1 116 ? -2.997 7.340 2.839 1.00 93.56 116 SER A O 1
ATOM 928 N N . LEU A 1 117 ? -2.208 5.730 4.198 1.00 92.88 117 LEU A N 1
ATOM 929 C CA . LEU A 1 117 ? -3.422 4.913 4.236 1.00 92.88 117 LEU A CA 1
ATOM 930 C C . LEU A 1 117 ? -4.585 5.665 4.908 1.00 92.88 117 LEU A C 1
ATOM 932 O O . LEU A 1 117 ? -5.726 5.604 4.438 1.00 92.88 117 LEU A O 1
ATOM 936 N N . GLN A 1 118 ? -4.306 6.418 5.978 1.00 91.94 118 GLN A N 1
ATOM 937 C CA . GLN A 1 118 ? -5.291 7.294 6.620 1.00 91.94 118 GLN A CA 1
ATOM 938 C C . GLN A 1 118 ? -5.713 8.458 5.701 1.00 91.94 118 GLN A C 1
ATOM 940 O O . GLN A 1 118 ? -6.911 8.718 5.564 1.00 91.94 118 GLN A O 1
ATOM 945 N N . GLN A 1 119 ? -4.769 9.121 5.021 1.00 91.56 119 GLN A N 1
ATOM 946 C CA . GLN A 1 119 ? -5.030 10.245 4.106 1.00 91.56 119 GLN A CA 1
ATOM 947 C C . GLN A 1 119 ? -5.862 9.831 2.881 1.00 91.56 119 GLN A C 1
ATOM 949 O O . GLN A 1 119 ? -6.824 10.515 2.529 1.00 91.56 119 GLN A O 1
ATOM 954 N N . GLN A 1 120 ? -5.549 8.678 2.281 1.00 89.69 120 GLN A N 1
ATOM 955 C CA . GLN A 1 120 ? -6.315 8.055 1.190 1.00 89.69 120 GLN A CA 1
ATOM 956 C C . GLN A 1 120 ? -7.691 7.515 1.648 1.00 89.69 120 GLN A C 1
ATOM 958 O O . GLN A 1 120 ? -8.517 7.132 0.819 1.00 89.69 120 GLN A O 1
ATOM 963 N N . LYS A 1 121 ? -7.973 7.490 2.963 1.00 91.06 121 LYS A N 1
ATOM 964 C CA . LYS A 1 121 ? -9.202 6.942 3.574 1.00 91.06 121 LYS A CA 1
ATOM 965 C C . LYS A 1 121 ? -9.455 5.476 3.190 1.00 91.06 121 LYS A C 1
ATOM 967 O O . LYS A 1 121 ? -10.602 5.075 2.946 1.00 91.06 121 LYS A O 1
ATOM 972 N N . VAL A 1 122 ? -8.389 4.677 3.108 1.00 92.31 122 VAL A N 1
ATOM 973 C CA . VAL A 1 122 ? -8.475 3.279 2.661 1.00 92.31 122 VAL A CA 1
ATOM 974 C C . VAL A 1 122 ? -9.264 2.420 3.644 1.00 92.31 122 VAL A C 1
ATOM 976 O O . VAL A 1 122 ? -9.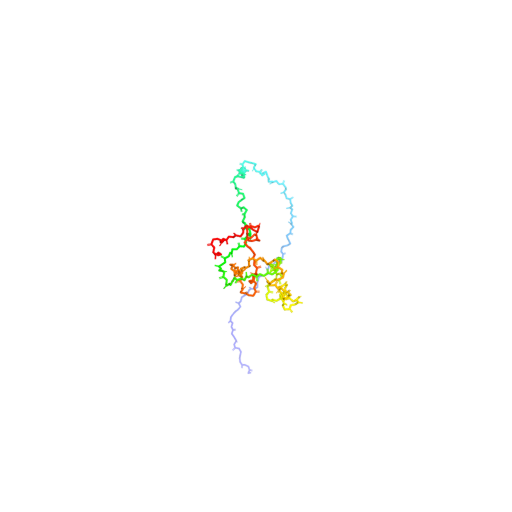287 2.642 4.859 1.00 92.31 122 VAL A O 1
ATOM 979 N N . LYS A 1 123 ? -9.899 1.372 3.130 1.00 92.56 123 LYS A N 1
ATOM 980 C CA . LYS A 1 123 ? -10.657 0.424 3.948 1.00 92.56 123 LYS A CA 1
ATOM 981 C C . LYS A 1 123 ? -9.741 -0.682 4.458 1.00 92.56 123 LYS A C 1
ATOM 983 O O . LYS A 1 123 ? -9.016 -1.315 3.695 1.00 92.56 123 LYS A O 1
ATOM 988 N N . GLY A 1 124 ? -9.829 -0.970 5.755 1.00 89.38 124 GLY A N 1
ATOM 989 C CA . GLY A 1 124 ? -9.108 -2.085 6.378 1.00 89.38 124 GLY A CA 1
ATOM 990 C C . GLY A 1 124 ? -7.810 -1.726 7.106 1.00 89.38 124 GLY A C 1
ATOM 991 O O . GLY A 1 124 ? -7.065 -2.644 7.415 1.00 89.38 124 GLY A O 1
ATOM 992 N N . ILE A 1 125 ? -7.575 -0.449 7.444 1.00 90.25 125 ILE A N 1
ATOM 993 C CA . ILE A 1 125 ? -6.417 0.038 8.237 1.00 90.25 125 ILE A CA 1
ATOM 994 C C . ILE A 1 125 ? -6.180 -0.792 9.520 1.00 90.25 125 ILE A C 1
ATOM 996 O O . ILE A 1 125 ? -5.044 -1.031 9.903 1.00 90.25 125 ILE A O 1
ATOM 1000 N N . LYS A 1 126 ? -7.236 -1.364 10.123 1.00 90.19 126 LYS A N 1
ATOM 1001 C CA . LYS A 1 126 ? -7.176 -2.312 11.262 1.00 90.19 126 LYS A CA 1
ATOM 1002 C C . LYS A 1 126 ? -6.498 -3.677 10.961 1.00 90.19 126 LYS A C 1
ATOM 1004 O O . LYS A 1 126 ? -6.772 -4.647 11.664 1.00 90.19 126 LYS A O 1
ATOM 1009 N N . LYS A 1 127 ? -5.699 -3.784 9.894 1.00 84.94 127 LYS A N 1
ATOM 1010 C CA . LYS A 1 127 ? -4.932 -4.974 9.468 1.00 84.94 127 LYS A CA 1
ATOM 1011 C C . LYS A 1 127 ? -3.404 -4.764 9.497 1.00 84.94 127 LYS A C 1
ATOM 1013 O O . LYS A 1 127 ? -2.689 -5.682 9.096 1.00 84.94 127 LYS A O 1
ATOM 1018 N N . LEU A 1 128 ? -2.947 -3.564 9.870 1.00 83.12 128 LEU A N 1
ATOM 1019 C CA . LEU A 1 128 ? -1.536 -3.168 10.003 1.00 83.12 128 LEU A CA 1
ATOM 1020 C C . LEU A 1 128 ? -0.885 -3.742 11.277 1.00 83.12 128 LEU A C 1
ATOM 1022 O O . LEU A 1 128 ? -1.640 -4.016 12.237 1.00 83.12 128 LEU A O 1
#

InterPro domains:
  IPR000953 Chromo/chromo shadow domain [PS50013] (51-128)
  IPR000953 Chromo/chromo shadow domain [SM00298] (50-123)
  IPR016197 Chromo-like domain superfamily [SSF54160] (51-127)
  IPR023779 Chromo domain, conserved site [PS00598] (97-117)
  IPR023780 Chromo domain [PF00385] (91-120)

Secondary structure (DSSP, 8-state):
------------------PPPP---------GGG-----S-----------BEEEEEEEEEEETT--SGGGSHHHHHHH--TTTT--TTTS-EEEEEEEEETTS-GGG-EEEEHHHHHHTT-BTGGG-

Foldseek 3Di:
DDDDDDDDDDDDDDDDDDDDDDDPPDDDPDDPPPPPPPPVVVPPPVVLPAWAQPAFDDKDWFAVPQKDQCQQPVNCVVPNRPRPPPDPVPHDTAIWTQTDIPPDDSSRTITDGLVRSVVSVHHDSVRD

Radius of gyration: 35.27 Å; chains: 1; bounding box: 72×59×87 Å